Protein AF-A0A914SHS1-F1 (afdb_monomer_lite)

Structure (mmCIF, N/CA/C/O backbone):
data_AF-A0A914SHS1-F1
#
_entry.id   AF-A0A914SHS1-F1
#
loop_
_atom_site.group_PDB
_atom_site.id
_atom_site.type_symbol
_atom_site.label_atom_id
_atom_site.label_alt_id
_atom_site.label_comp_id
_atom_site.label_asym_id
_atom_site.label_entity_id
_atom_site.label_seq_id
_atom_site.pdbx_PDB_ins_code
_atom_site.Cartn_x
_atom_site.Cartn_y
_atom_site.Cartn_z
_atom_site.occupancy
_atom_site.B_iso_or_equiv
_atom_site.auth_seq_id
_atom_site.auth_comp_id
_atom_site.auth_asym_id
_atom_site.auth_atom_id
_atom_site.pdbx_PDB_model_num
ATOM 1 N N . MET A 1 1 ? -1.722 -14.598 -16.711 1.00 36.25 1 MET A N 1
ATOM 2 C CA . MET A 1 1 ? -3.102 -14.615 -16.174 1.00 36.25 1 MET A CA 1
ATOM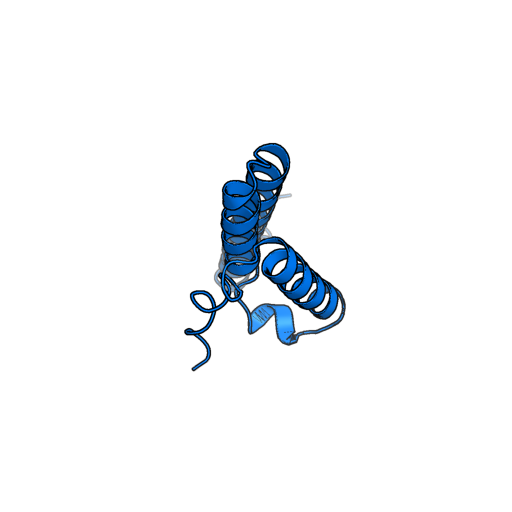 3 C C . MET A 1 1 ? -3.057 -14.596 -14.641 1.00 36.25 1 MET A C 1
ATOM 5 O O . MET A 1 1 ? -3.289 -15.614 -14.015 1.00 36.25 1 MET A O 1
ATOM 9 N N . LEU A 1 2 ? -2.717 -13.450 -14.037 1.00 33.81 2 LEU A N 1
ATOM 10 C CA . LEU A 1 2 ? -2.735 -13.221 -12.575 1.00 33.81 2 LEU A CA 1
ATOM 11 C C . LEU A 1 2 ? -3.316 -11.825 -12.263 1.00 33.81 2 LEU A C 1
ATOM 13 O O . LEU A 1 2 ? -2.845 -11.096 -11.401 1.00 33.81 2 LEU A O 1
ATOM 17 N N . LEU A 1 3 ? -4.349 -11.444 -13.018 1.00 35.69 3 LEU A N 1
ATOM 18 C CA . LEU A 1 3 ? -5.007 -10.131 -12.949 1.00 35.69 3 LEU A CA 1
ATOM 19 C C . LEU A 1 3 ? -6.180 -10.106 -11.948 1.00 35.69 3 LEU A C 1
ATOM 21 O O . LEU A 1 3 ? -6.919 -9.131 -11.864 1.00 35.69 3 LEU A O 1
ATOM 25 N N . ILE A 1 4 ? -6.404 -11.206 -11.225 1.00 37.12 4 ILE A N 1
ATOM 26 C CA . ILE A 1 4 ? -7.586 -11.410 -10.386 1.00 37.12 4 ILE A CA 1
ATOM 27 C C . ILE A 1 4 ? -7.151 -12.142 -9.119 1.00 37.12 4 ILE A C 1
ATOM 29 O O . ILE A 1 4 ? -6.907 -13.341 -9.172 1.00 37.12 4 ILE A O 1
ATOM 33 N N . LEU A 1 5 ? -7.018 -11.391 -8.018 1.00 42.41 5 LEU A N 1
ATOM 34 C CA . LEU A 1 5 ? -7.236 -11.773 -6.605 1.00 42.41 5 LEU A CA 1
ATOM 35 C C . LEU A 1 5 ? -6.731 -10.646 -5.664 1.00 42.41 5 LEU A C 1
ATOM 37 O O . LEU A 1 5 ? -6.046 -10.895 -4.679 1.00 42.41 5 LEU A O 1
ATOM 41 N N . SER A 1 6 ? -7.093 -9.386 -5.945 1.00 44.50 6 SER A N 1
ATOM 42 C CA . SER A 1 6 ? -7.101 -8.312 -4.930 1.00 44.50 6 SER A CA 1
ATOM 43 C C . SER A 1 6 ? -8.484 -7.688 -4.633 1.00 44.50 6 SER A C 1
ATOM 45 O O . SER A 1 6 ? -8.528 -6.693 -3.913 1.00 44.50 6 SER A O 1
ATOM 47 N N . PRO A 1 7 ? -9.621 -8.296 -5.037 1.00 45.38 7 PRO A N 1
ATOM 48 C CA . PRO A 1 7 ? -10.869 -8.164 -4.273 1.00 45.38 7 PRO A CA 1
ATOM 49 C C . PRO A 1 7 ? -10.958 -9.106 -3.055 1.00 45.38 7 PRO A C 1
ATOM 51 O O . PRO A 1 7 ? -11.924 -9.048 -2.307 1.00 45.38 7 PRO A O 1
ATOM 54 N N . SER A 1 8 ? -10.000 -10.020 -2.870 1.00 44.38 8 SER A N 1
ATOM 55 C CA . SER A 1 8 ? -10.149 -11.204 -2.004 1.00 44.38 8 SER A CA 1
ATOM 56 C C . SER A 1 8 ? -9.974 -10.974 -0.496 1.00 44.38 8 SER A C 1
ATOM 58 O O . SER A 1 8 ? -10.384 -11.832 0.280 1.00 44.38 8 SER A O 1
ATOM 60 N N . TYR A 1 9 ? -9.356 -9.865 -0.071 1.00 44.91 9 TYR A N 1
ATOM 61 C CA . TYR A 1 9 ? -9.036 -9.566 1.335 1.00 44.91 9 TYR A CA 1
ATOM 62 C C . TYR A 1 9 ? -9.115 -8.044 1.594 1.00 44.91 9 TYR A C 1
ATOM 64 O O . TYR A 1 9 ? -8.255 -7.317 1.099 1.00 44.91 9 TYR A O 1
ATOM 72 N N . TYR A 1 10 ? -10.035 -7.453 2.373 1.00 45.16 10 TYR A N 1
ATOM 73 C CA . TYR A 1 10 ? -11.350 -7.878 2.906 1.00 45.16 10 TYR A CA 1
ATOM 74 C C . TYR A 1 10 ? -11.455 -9.245 3.614 1.00 45.16 10 TYR A C 1
ATOM 76 O O . TYR A 1 10 ? -12.401 -9.999 3.426 1.00 45.16 10 TYR A O 1
ATOM 84 N N . SER A 1 11 ? -10.462 -9.549 4.447 1.00 45.72 11 SER A N 1
ATOM 85 C CA . SER A 1 11 ? -10.006 -10.863 4.948 1.00 45.72 11 SER A CA 1
ATOM 86 C C . SER A 1 11 ? -10.976 -11.767 5.746 1.00 45.72 11 SER A C 1
ATOM 88 O O . SER A 1 11 ? -10.561 -12.328 6.759 1.00 45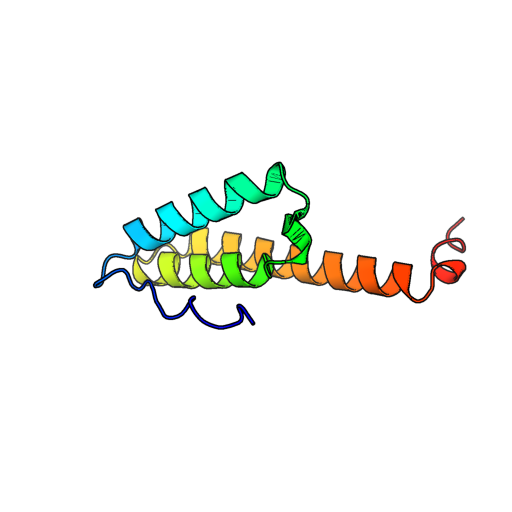.72 11 SER A O 1
ATOM 90 N N . ASN A 1 12 ? -12.242 -11.910 5.349 1.00 51.84 12 ASN A N 1
ATOM 91 C CA . ASN A 1 12 ? -13.389 -12.212 6.228 1.00 51.84 12 ASN A CA 1
ATOM 92 C C . ASN A 1 12 ? -13.766 -11.018 7.134 1.00 51.84 12 ASN A C 1
ATOM 94 O O . ASN A 1 12 ? -14.210 -11.203 8.262 1.00 51.84 12 ASN A O 1
ATOM 98 N N . GLY A 1 13 ? -13.559 -9.787 6.649 1.00 63.16 13 GLY A N 1
ATOM 99 C CA . GLY A 1 13 ? -13.869 -8.551 7.385 1.00 63.16 13 GLY A CA 1
ATOM 100 C C . GLY A 1 13 ? -12.735 -7.977 8.246 1.00 63.16 13 GLY A C 1
ATOM 101 O O . GLY A 1 13 ? -12.942 -6.958 8.893 1.00 63.16 13 GLY A O 1
ATOM 102 N N . ASP A 1 14 ? -11.537 -8.576 8.236 1.00 75.00 14 ASP A N 1
ATOM 103 C CA . ASP A 1 14 ? -10.369 -8.088 8.991 1.00 75.00 14 ASP A CA 1
ATOM 104 C C . ASP A 1 14 ? -9.387 -7.286 8.098 1.00 75.00 14 ASP A C 1
ATOM 106 O O . ASP A 1 14 ? -8.606 -7.877 7.337 1.00 75.00 14 ASP A O 1
ATOM 110 N N . PRO A 1 15 ? -9.380 -5.942 8.161 1.00 72.44 15 PRO A N 1
ATOM 111 C CA . PRO A 1 15 ? -8.443 -5.119 7.396 1.00 72.44 15 PRO A CA 1
ATOM 112 C C . PRO A 1 15 ? -7.002 -5.136 7.931 1.00 72.44 15 PRO A C 1
ATOM 114 O O . PRO A 1 15 ? -6.078 -4.894 7.154 1.00 72.44 15 PRO A O 1
ATOM 117 N N . LEU A 1 16 ? -6.767 -5.464 9.208 1.00 80.12 16 LEU A N 1
ATOM 118 C CA . LEU A 1 16 ? -5.415 -5.556 9.777 1.00 80.12 16 LEU A CA 1
ATOM 119 C C . LEU A 1 16 ? -4.671 -6.766 9.203 1.00 80.1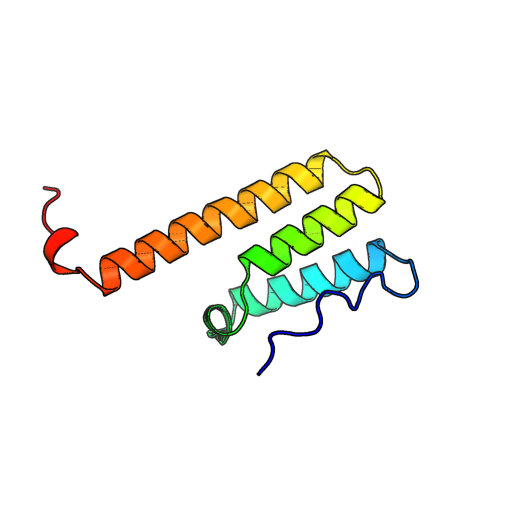2 16 LEU A C 1
ATOM 121 O O . LEU A 1 16 ? -3.503 -6.664 8.821 1.00 80.12 16 LEU A O 1
ATOM 125 N N . LYS A 1 17 ? -5.371 -7.895 9.043 1.00 79.00 17 LYS A N 1
ATOM 126 C CA . LYS A 1 17 ? -4.828 -9.084 8.373 1.00 79.00 17 LYS A CA 1
ATOM 127 C C . LYS A 1 17 ? -4.504 -8.827 6.894 1.00 79.00 17 LYS A C 1
ATOM 129 O O . LYS A 1 17 ? -3.488 -9.317 6.404 1.00 79.00 17 LYS A O 1
ATOM 134 N N . ALA A 1 18 ? -5.311 -8.014 6.202 1.00 76.12 18 ALA A N 1
ATOM 135 C CA . ALA A 1 18 ? -5.038 -7.607 4.820 1.00 76.12 18 ALA A CA 1
ATOM 136 C C . ALA A 1 18 ? -3.779 -6.731 4.720 1.00 76.12 18 ALA A C 1
ATOM 138 O O . ALA A 1 18 ? -2.960 -6.947 3.826 1.00 76.12 18 ALA A O 1
ATOM 139 N N . ILE A 1 19 ? -3.603 -5.782 5.650 1.00 80.25 19 ILE A N 1
ATOM 140 C CA . ILE A 1 19 ? -2.400 -4.942 5.737 1.00 80.25 19 ILE A CA 1
ATOM 141 C C . ILE A 1 19 ? -1.158 -5.814 5.926 1.00 80.25 19 ILE A C 1
ATOM 143 O O . ILE A 1 19 ? -0.221 -5.692 5.140 1.00 80.25 19 ILE A O 1
ATOM 147 N N . LYS A 1 20 ? -1.179 -6.744 6.892 1.00 83.12 20 LYS A N 1
ATOM 148 C CA . LYS A 1 20 ? -0.043 -7.635 7.168 1.00 83.12 20 LYS A CA 1
ATOM 149 C C . LYS A 1 20 ? 0.378 -8.441 5.933 1.00 83.12 20 LYS A C 1
ATOM 151 O O . LYS A 1 20 ? 1.538 -8.365 5.540 1.00 83.12 20 LYS A O 1
ATOM 156 N N . TYR A 1 21 ? -0.549 -9.147 5.278 1.00 78.56 21 TYR A N 1
ATOM 157 C CA . TYR A 1 21 ? -0.206 -9.920 4.075 1.00 78.56 21 TYR A CA 1
ATOM 158 C C . TYR A 1 21 ? 0.313 -9.037 2.936 1.00 78.56 21 TYR A C 1
ATOM 160 O O . TYR A 1 21 ? 1.253 -9.418 2.249 1.00 78.56 21 TYR A O 1
ATOM 168 N N . LYS A 1 22 ? -0.263 -7.846 2.724 1.00 77.69 22 LYS A N 1
ATOM 169 C CA . LYS A 1 22 ? 0.207 -6.923 1.677 1.00 77.69 22 LYS A CA 1
ATOM 170 C C . LYS A 1 22 ? 1.597 -6.345 1.989 1.00 77.69 22 LYS A C 1
ATOM 172 O O . LYS A 1 22 ? 2.356 -6.100 1.058 1.00 77.69 22 LYS A O 1
ATOM 177 N N . GLN A 1 23 ? 1.955 -6.178 3.263 1.00 81.06 23 GLN A N 1
ATOM 178 C CA . GLN A 1 23 ? 3.305 -5.790 3.690 1.00 81.06 23 GLN A CA 1
ATOM 179 C C . GLN A 1 23 ? 4.325 -6.932 3.537 1.00 81.06 23 GLN A C 1
ATOM 181 O O . GLN A 1 23 ? 5.420 -6.683 3.044 1.00 81.06 23 GLN A O 1
ATOM 186 N N . GLU A 1 24 ? 3.963 -8.173 3.883 1.00 81.06 24 GLU A N 1
ATOM 187 C CA . GLU A 1 24 ? 4.789 -9.372 3.627 1.00 81.06 24 GLU A CA 1
ATOM 188 C C . GLU A 1 24 ? 5.013 -9.602 2.125 1.00 81.06 24 GLU A C 1
ATOM 190 O O . GLU A 1 24 ? 6.099 -9.974 1.698 1.00 81.06 24 GLU A O 1
ATOM 195 N N . VAL A 1 25 ? 3.993 -9.329 1.309 1.00 76.06 25 VAL A N 1
ATOM 196 C CA . VAL A 1 25 ? 4.097 -9.294 -0.153 1.00 76.06 25 VAL A CA 1
ATOM 197 C C . VAL A 1 25 ? 5.126 -8.235 -0.567 1.00 76.06 25 VAL A C 1
ATOM 199 O O . VAL A 1 25 ? 6.087 -8.587 -1.240 1.00 76.06 25 VAL A O 1
ATOM 202 N N . LEU A 1 26 ? 5.006 -6.979 -0.115 1.00 76.94 26 LEU A N 1
ATOM 203 C CA . LEU A 1 26 ? 5.962 -5.911 -0.455 1.00 76.94 26 LEU A CA 1
ATOM 204 C C . LEU A 1 26 ? 7.424 -6.241 -0.091 1.00 76.94 26 LEU A C 1
ATOM 206 O O . LEU A 1 26 ? 8.297 -6.047 -0.934 1.00 76.94 26 LEU A O 1
ATOM 210 N N . SER A 1 27 ? 7.700 -6.794 1.096 1.00 79.25 27 SER A N 1
ATOM 211 C CA . SER A 1 27 ? 9.079 -7.094 1.530 1.00 79.25 27 SER A CA 1
ATOM 212 C C . SER A 1 27 ? 9.774 -8.211 0.734 1.00 79.25 27 SER A C 1
ATOM 214 O O . SER A 1 27 ? 11.003 -8.309 0.753 1.00 79.25 27 SER A O 1
ATOM 216 N N . LEU A 1 28 ? 9.020 -9.026 -0.013 1.00 69.94 28 LEU A N 1
ATOM 217 C CA . LEU A 1 28 ? 9.575 -10.019 -0.938 1.00 69.94 28 LEU A CA 1
ATOM 218 C C . LEU A 1 28 ? 10.032 -9.404 -2.277 1.00 69.94 28 LEU A C 1
ATOM 220 O O . LEU A 1 28 ? 10.858 -10.010 -2.963 1.00 69.94 28 LEU A O 1
ATOM 224 N N . PHE A 1 29 ? 9.552 -8.214 -2.668 1.00 70.50 29 PHE A N 1
ATOM 225 C CA . PHE A 1 29 ? 9.940 -7.592 -3.948 1.00 70.50 29 PHE A CA 1
ATOM 226 C C . PHE A 1 29 ? 11.258 -6.833 -3.890 1.00 70.50 29 PHE A C 1
ATOM 228 O O . PHE A 1 29 ? 11.973 -6.839 -4.890 1.00 70.50 29 PHE A O 1
ATOM 235 N N . ASP A 1 30 ? 11.631 -6.279 -2.733 1.00 62.41 30 ASP A N 1
ATOM 236 C CA . ASP A 1 30 ? 12.907 -5.565 -2.557 1.00 62.41 30 ASP A CA 1
ATOM 237 C C . ASP A 1 30 ? 14.138 -6.452 -2.849 1.00 62.41 30 ASP A C 1
ATOM 239 O O . ASP A 1 30 ? 15.229 -5.943 -3.091 1.00 62.41 30 ASP A O 1
ATOM 243 N N . ASN A 1 31 ? 13.962 -7.780 -2.873 1.00 55.97 31 ASN A N 1
ATOM 244 C CA . ASN A 1 31 ? 15.024 -8.767 -3.082 1.00 55.97 31 ASN A CA 1
ATOM 245 C C . ASN A 1 31 ? 14.845 -9.648 -4.338 1.00 55.97 31 ASN A C 1
ATOM 247 O O . ASN A 1 31 ? 15.622 -10.585 -4.525 1.00 55.97 31 ASN A O 1
ATOM 251 N N . THR A 1 32 ? 13.844 -9.399 -5.199 1.00 53.97 32 THR A N 1
ATOM 252 C CA . THR A 1 32 ? 13.500 -10.344 -6.284 1.00 53.97 32 THR A CA 1
ATOM 253 C C . THR A 1 32 ? 13.189 -9.655 -7.625 1.00 53.97 32 THR A C 1
ATOM 255 O O . THR A 1 32 ? 12.389 -8.720 -7.654 1.00 53.97 32 THR A O 1
ATOM 258 N N . PRO A 1 33 ? 13.669 -10.165 -8.785 1.00 56.09 33 PRO A N 1
ATOM 259 C CA . PRO A 1 33 ? 13.295 -9.651 -10.116 1.00 56.09 33 PRO A CA 1
ATOM 260 C C . PRO A 1 33 ? 11.796 -9.780 -10.476 1.00 56.09 33 PRO A C 1
ATOM 262 O O . PRO A 1 33 ? 11.374 -9.342 -11.545 1.00 56.09 33 PRO A O 1
ATOM 265 N N . LEU A 1 34 ? 10.962 -10.313 -9.574 1.00 55.12 34 LEU A N 1
ATOM 266 C CA . LEU A 1 34 ? 9.500 -10.332 -9.687 1.00 55.12 34 LEU A CA 1
ATOM 267 C C . LEU A 1 34 ? 8.845 -8.935 -9.683 1.00 55.12 34 LEU A C 1
ATOM 269 O O . LEU A 1 34 ? 7.640 -8.860 -9.926 1.00 55.12 34 LEU A O 1
ATOM 273 N N . LYS A 1 35 ? 9.596 -7.838 -9.472 1.00 55.59 35 LYS A N 1
ATOM 274 C CA . LYS A 1 35 ? 9.069 -6.455 -9.512 1.00 55.59 35 LYS A CA 1
ATOM 275 C C . LYS A 1 35 ? 8.302 -6.102 -10.799 1.00 55.59 35 LYS A C 1
ATOM 277 O O . LYS A 1 35 ? 7.465 -5.211 -10.776 1.00 55.59 35 LYS A O 1
ATOM 282 N N . TYR A 1 36 ? 8.564 -6.814 -11.899 1.00 56.38 36 TYR A N 1
ATOM 283 C CA . TYR A 1 36 ? 7.892 -6.641 -13.195 1.00 56.38 36 TYR A CA 1
ATOM 284 C C . TYR A 1 36 ? 6.653 -7.534 -13.396 1.00 56.38 36 TYR A C 1
ATOM 286 O O . TYR A 1 36 ? 5.892 -7.329 -14.337 1.00 56.38 36 TYR A O 1
ATOM 294 N N . VAL A 1 37 ? 6.442 -8.544 -12.544 1.00 57.38 37 VAL A N 1
ATOM 295 C CA . VAL A 1 37 ? 5.314 -9.495 -12.651 1.00 57.38 37 VAL A CA 1
ATOM 296 C C . VAL A 1 37 ? 4.084 -8.998 -11.884 1.00 57.38 37 VAL A C 1
ATOM 298 O O . VAL A 1 37 ? 2.958 -9.392 -12.188 1.00 57.38 37 VAL A O 1
ATOM 301 N N . ILE A 1 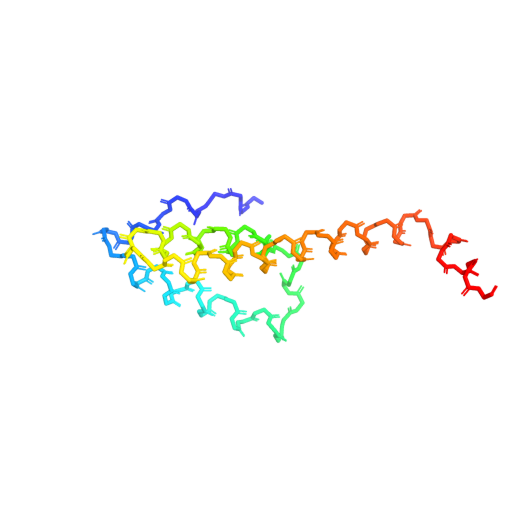38 ? 4.285 -8.133 -10.887 1.00 64.25 38 ILE A N 1
ATOM 302 C CA . ILE A 1 38 ? 3.238 -7.630 -9.997 1.00 64.25 38 ILE A CA 1
ATOM 303 C C . ILE A 1 38 ? 3.177 -6.108 -10.088 1.00 64.25 38 ILE A C 1
ATOM 305 O O . ILE A 1 38 ? 4.188 -5.427 -9.952 1.00 64.25 38 ILE A O 1
ATOM 309 N N . ASN A 1 39 ? 1.971 -5.571 -10.289 1.00 76.75 39 ASN A N 1
ATOM 310 C CA . ASN A 1 39 ? 1.734 -4.131 -10.333 1.00 76.75 39 ASN A CA 1
ATOM 311 C C . ASN A 1 39 ? 1.835 -3.538 -8.914 1.00 76.75 39 ASN A C 1
ATOM 313 O O . ASN A 1 39 ? 0.832 -3.393 -8.212 1.00 76.75 39 ASN A O 1
ATOM 317 N N . ILE A 1 40 ? 3.061 -3.241 -8.469 1.00 79.56 40 ILE A N 1
ATOM 318 C CA . ILE A 1 40 ? 3.356 -2.704 -7.131 1.00 79.56 40 ILE A CA 1
ATOM 319 C C . ILE A 1 40 ? 2.519 -1.444 -6.806 1.00 79.56 40 ILE A C 1
ATOM 321 O O . ILE A 1 40 ? 1.966 -1.391 -5.703 1.00 79.56 40 ILE A O 1
ATOM 325 N N . PRO A 1 41 ? 2.318 -0.469 -7.721 1.00 83.19 41 PRO A N 1
ATOM 326 C CA . PRO A 1 41 ? 1.355 0.614 -7.520 1.00 83.19 41 PRO A CA 1
ATOM 327 C C . PRO A 1 41 ? -0.037 0.175 -7.052 1.00 83.19 41 PRO A C 1
ATOM 329 O O . PRO A 1 41 ? -0.595 0.775 -6.133 1.00 83.19 41 PRO A O 1
ATOM 332 N N . ASP A 1 42 ? -0.596 -0.892 -7.625 1.00 81.44 42 ASP A N 1
ATOM 333 C CA . ASP A 1 42 ? -1.919 -1.380 -7.232 1.00 81.44 42 ASP A CA 1
ATOM 334 C C . ASP A 1 42 ? -1.885 -2.043 -5.848 1.00 81.44 42 ASP A C 1
ATOM 336 O O . ASP A 1 42 ? -2.854 -1.937 -5.095 1.00 81.44 42 ASP A O 1
ATOM 340 N N . VAL A 1 43 ? -0.772 -2.673 -5.449 1.00 82.12 43 VAL A N 1
ATOM 341 C CA . VAL A 1 43 ? -0.592 -3.181 -4.073 1.00 82.12 43 VAL A CA 1
ATOM 342 C C . VAL A 1 43 ? -0.702 -2.032 -3.064 1.00 82.12 43 VAL A C 1
ATOM 344 O O . VAL A 1 43 ? -1.423 -2.163 -2.070 1.00 82.12 43 VAL A O 1
ATOM 347 N N . TYR A 1 44 ? -0.080 -0.886 -3.359 1.00 86.31 44 TYR A N 1
ATOM 348 C CA . TYR A 1 44 ? -0.169 0.324 -2.539 1.00 86.31 44 TYR A CA 1
ATOM 349 C C . TYR A 1 44 ? -1.578 0.943 -2.519 1.00 86.31 44 TYR A C 1
ATOM 351 O O . TYR A 1 44 ? -2.078 1.255 -1.438 1.00 86.31 44 TYR A O 1
ATOM 359 N N . VAL A 1 45 ? -2.279 1.049 -3.657 1.00 85.31 45 VAL A N 1
ATOM 360 C CA . VAL A 1 45 ? -3.687 1.515 -3.678 1.00 85.31 45 VAL A CA 1
ATOM 361 C C . VAL A 1 45 ? -4.580 0.616 -2.813 1.00 85.31 45 VAL A C 1
ATOM 363 O O . VAL A 1 45 ? -5.395 1.100 -2.029 1.00 85.31 45 VAL A O 1
ATOM 366 N N . ASN A 1 46 ? -4.389 -0.703 -2.881 1.00 82.44 46 ASN A N 1
ATOM 367 C CA . ASN A 1 46 ? -5.150 -1.635 -2.054 1.00 82.44 46 ASN A CA 1
ATOM 368 C C . ASN A 1 46 ? -4.808 -1.521 -0.555 1.00 82.44 46 ASN A C 1
ATOM 370 O O . ASN A 1 46 ? -5.706 -1.655 0.274 1.00 82.44 46 ASN A O 1
ATOM 374 N N . LEU A 1 47 ? -3.553 -1.233 -0.187 1.00 84.81 47 LEU A N 1
ATOM 375 C CA . LEU A 1 47 ? -3.194 -0.890 1.197 1.00 84.81 47 LEU A CA 1
ATOM 376 C C . LEU A 1 47 ? -3.894 0.393 1.660 1.00 84.81 47 LEU A C 1
ATOM 378 O O . LEU A 1 47 ? -4.414 0.424 2.774 1.00 84.81 47 LEU A O 1
ATOM 382 N N . ALA A 1 48 ? -3.975 1.421 0.808 1.00 85.00 48 ALA A N 1
ATOM 383 C CA . ALA A 1 48 ? -4.706 2.648 1.116 1.00 85.00 48 ALA A CA 1
ATOM 384 C C . ALA A 1 48 ? -6.185 2.361 1.438 1.00 85.00 48 ALA A C 1
ATOM 386 O O . ALA A 1 48 ? -6.705 2.873 2.426 1.00 85.00 48 ALA A O 1
ATOM 387 N N . HIS A 1 49 ? -6.852 1.481 0.682 1.00 83.06 49 HIS A N 1
ATOM 388 C CA . HIS A 1 49 ? -8.229 1.064 0.987 1.00 83.06 49 HIS A CA 1
ATOM 389 C C . HIS A 1 49 ? -8.345 0.340 2.343 1.00 83.06 49 HIS A C 1
ATOM 391 O O . HIS A 1 49 ? -9.284 0.600 3.098 1.00 83.06 49 HIS A O 1
ATOM 397 N N . CYS A 1 50 ? -7.380 -0.515 2.704 1.00 82.88 50 C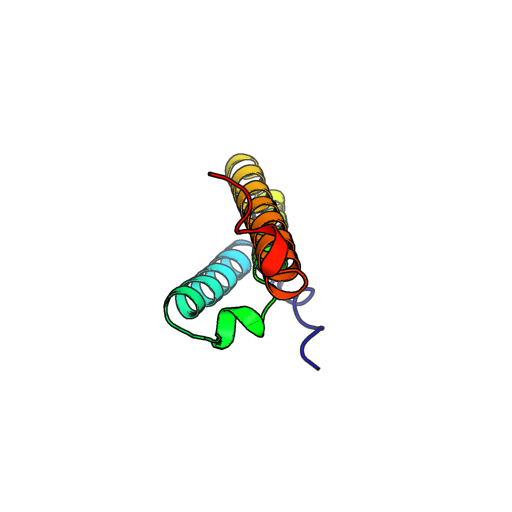YS A N 1
ATOM 398 C CA . CYS A 1 50 ? -7.354 -1.145 4.027 1.00 82.88 50 CYS A CA 1
ATOM 399 C C . CYS A 1 50 ? -7.171 -0.109 5.151 1.00 82.88 50 CYS A C 1
ATOM 401 O O . CYS A 1 50 ? -7.915 -0.135 6.131 1.00 82.88 50 CYS A O 1
ATOM 403 N N . TYR A 1 51 ? -6.248 0.846 4.997 1.00 83.75 51 TYR A N 1
ATOM 404 C CA . TYR A 1 51 ? -6.053 1.924 5.973 1.00 83.75 51 TYR A CA 1
ATOM 405 C C . TYR A 1 51 ? -7.270 2.850 6.095 1.00 83.75 51 TYR A C 1
ATOM 407 O O . TYR A 1 51 ? -7.602 3.267 7.204 1.00 83.75 51 TYR A O 1
ATOM 415 N N . LEU A 1 52 ? -7.982 3.110 4.994 1.00 84.00 52 LEU A N 1
ATOM 416 C CA . LEU A 1 52 ? -9.232 3.870 5.001 1.00 84.00 52 LEU A CA 1
ATOM 417 C C . LEU A 1 52 ? -10.316 3.159 5.824 1.00 84.00 52 LEU A C 1
ATOM 419 O O . LEU A 1 52 ? -10.995 3.804 6.617 1.00 84.00 52 LEU A O 1
ATOM 423 N N . SER A 1 53 ? -10.431 1.831 5.698 1.00 82.69 53 SER A N 1
ATOM 424 C CA . SER A 1 53 ? -11.425 1.040 6.444 1.00 82.69 53 SER A CA 1
ATOM 425 C C . SER A 1 53 ? -11.210 1.014 7.965 1.00 82.69 53 SER A C 1
ATOM 427 O O . SER A 1 53 ? -12.160 0.767 8.702 1.00 82.69 53 SER A O 1
ATOM 429 N N . ILE A 1 54 ? -9.997 1.327 8.442 1.00 85.19 54 ILE A N 1
ATOM 430 C CA . ILE A 1 54 ? -9.682 1.520 9.872 1.00 85.19 54 ILE A CA 1
ATOM 431 C C . ILE A 1 54 ? -9.539 3.002 10.263 1.00 85.19 54 ILE A C 1
ATOM 433 O O . ILE A 1 54 ? -9.031 3.311 11.338 1.00 85.19 54 ILE A O 1
ATOM 437 N N . GLY A 1 55 ? -9.936 3.934 9.389 1.00 85.75 55 GLY A N 1
ATOM 438 C CA . GLY A 1 55 ? -9.880 5.378 9.642 1.00 85.75 55 GLY A CA 1
ATOM 439 C C . GLY A 1 55 ? -8.474 5.997 9.663 1.00 85.75 55 GLY A C 1
ATOM 440 O O . GLY A 1 55 ? -8.331 7.168 10.015 1.00 85.75 55 GLY A O 1
ATOM 441 N N . ASN A 1 56 ? -7.422 5.268 9.275 1.00 90.00 56 ASN A N 1
ATOM 442 C CA . ASN A 1 56 ? -6.044 5.765 9.316 1.00 90.00 56 ASN A CA 1
ATOM 443 C C . ASN A 1 56 ? -5.699 6.599 8.068 1.00 90.00 56 ASN A C 1
ATOM 445 O O . ASN A 1 56 ? -4.964 6.172 7.177 1.00 90.00 56 ASN A O 1
ATOM 449 N N . ILE A 1 57 ? -6.226 7.825 8.022 1.00 88.75 57 ILE A N 1
ATOM 450 C CA . ILE A 1 57 ? -6.056 8.765 6.900 1.00 88.75 57 ILE A CA 1
ATOM 451 C C . ILE A 1 57 ? -4.583 9.152 6.655 1.00 88.75 57 ILE A C 1
ATOM 453 O O . ILE A 1 57 ? -4.219 9.484 5.526 1.00 88.75 57 ILE A O 1
ATOM 457 N N . GLY A 1 58 ? -3.721 9.085 7.677 1.00 91.38 58 GLY A N 1
ATOM 458 C CA . GLY A 1 58 ? -2.279 9.312 7.522 1.00 91.38 58 GLY A CA 1
ATOM 459 C C . GLY A 1 58 ? -1.648 8.276 6.592 1.00 91.38 58 GLY A C 1
ATOM 460 O O . GLY A 1 58 ? -1.083 8.632 5.558 1.00 91.38 58 GLY A O 1
ATOM 461 N N . MET A 1 59 ? -1.855 6.993 6.898 1.00 86.44 59 MET A N 1
ATOM 462 C CA . MET A 1 59 ? -1.365 5.893 6.065 1.00 86.44 59 MET A CA 1
ATOM 463 C C . MET A 1 59 ? -2.046 5.847 4.689 1.00 86.44 59 MET A C 1
ATOM 465 O O . MET A 1 59 ? -1.388 5.520 3.707 1.00 86.44 59 MET A O 1
ATOM 469 N N . VAL A 1 60 ? -3.328 6.229 4.571 1.00 85.62 60 VAL A N 1
ATOM 470 C CA . VAL A 1 60 ? -3.996 6.378 3.257 1.00 85.62 60 VAL A CA 1
ATOM 471 C C . VAL A 1 60 ? -3.193 7.309 2.344 1.00 85.62 60 VAL A C 1
ATOM 473 O O . VAL A 1 60 ? -2.883 6.939 1.213 1.00 85.62 60 VAL A O 1
ATOM 476 N N . LYS A 1 61 ? -2.822 8.500 2.836 1.00 89.12 61 LYS A N 1
ATOM 477 C CA . LYS A 1 61 ? -2.048 9.483 2.060 1.00 89.12 61 LYS A CA 1
ATOM 478 C C . LYS A 1 61 ? -0.678 8.939 1.661 1.00 89.12 61 LYS A C 1
ATOM 480 O O . LYS A 1 61 ? -0.315 9.046 0.493 1.00 89.12 61 LYS A O 1
ATOM 485 N N . GLU A 1 62 ? 0.040 8.318 2.596 1.00 91.19 62 GLU A N 1
ATOM 486 C CA . GLU A 1 62 ? 1.366 7.743 2.341 1.00 91.19 62 GLU A CA 1
ATOM 487 C C . GLU A 1 62 ? 1.323 6.652 1.256 1.00 91.19 62 GLU A C 1
ATOM 489 O O . GLU A 1 62 ? 2.133 6.655 0.328 1.00 91.19 62 GLU A O 1
ATOM 494 N N . MET A 1 63 ? 0.354 5.733 1.328 1.00 90.44 63 MET A N 1
ATOM 495 C CA . MET A 1 63 ? 0.232 4.648 0.351 1.00 90.44 63 MET A CA 1
ATOM 496 C C . MET A 1 63 ? -0.150 5.171 -1.041 1.00 90.44 63 MET A C 1
ATOM 498 O O . MET A 1 63 ? 0.412 4.718 -2.037 1.00 90.44 63 MET A O 1
ATOM 502 N N . ILE A 1 64 ? -1.041 6.166 -1.134 1.00 87.00 64 ILE A N 1
ATOM 503 C CA . ILE A 1 64 ? -1.373 6.815 -2.414 1.00 87.00 64 ILE A CA 1
ATOM 504 C C . ILE A 1 64 ? -0.161 7.560 -2.995 1.00 87.00 64 ILE A C 1
ATOM 506 O O . ILE A 1 64 ? 0.082 7.473 -4.197 1.00 87.00 64 ILE A O 1
ATOM 510 N N . GLN A 1 65 ? 0.643 8.236 -2.168 1.00 89.69 65 GLN A N 1
ATOM 511 C CA . GLN A 1 65 ? 1.883 8.879 -2.619 1.00 89.69 65 GLN A CA 1
ATOM 512 C C . GLN A 1 65 ? 2.888 7.860 -3.177 1.00 89.69 65 GLN A C 1
ATOM 514 O O . GLN A 1 65 ? 3.415 8.074 -4.269 1.00 89.69 65 GLN A O 1
ATOM 519 N N . LYS A 1 66 ? 3.100 6.726 -2.492 1.00 87.06 66 LYS A N 1
ATOM 520 C CA . LYS A 1 66 ? 3.971 5.636 -2.973 1.00 87.06 66 LYS A CA 1
ATOM 521 C C . LYS A 1 66 ? 3.474 5.023 -4.286 1.00 87.06 66 LYS A C 1
ATOM 523 O O . LYS A 1 66 ? 4.277 4.807 -5.191 1.00 87.06 66 LYS A O 1
ATOM 528 N N . ALA A 1 67 ? 2.164 4.800 -4.423 1.00 86.75 67 ALA A N 1
ATOM 529 C CA . ALA A 1 67 ? 1.567 4.304 -5.664 1.00 86.75 67 ALA A CA 1
ATOM 530 C C . ALA A 1 67 ? 1.812 5.255 -6.850 1.00 86.75 67 ALA A C 1
ATOM 532 O O . ALA A 1 67 ? 2.231 4.813 -7.920 1.00 86.75 67 ALA A O 1
ATOM 533 N N . SER A 1 68 ? 1.578 6.556 -6.654 1.00 84.44 68 SER A N 1
ATOM 534 C CA . SER A 1 68 ? 1.756 7.576 -7.694 1.00 84.44 68 SER A CA 1
ATOM 535 C C . SER A 1 68 ? 3.220 7.775 -8.082 1.00 84.44 68 SER A C 1
ATOM 537 O O . SER A 1 68 ? 3.517 7.856 -9.271 1.00 84.44 68 SER A O 1
ATOM 539 N N . ALA A 1 69 ? 4.135 7.800 -7.106 1.00 84.44 69 ALA A N 1
ATOM 540 C CA . ALA A 1 69 ? 5.570 7.907 -7.367 1.00 84.44 69 ALA A CA 1
ATOM 541 C C . ALA A 1 69 ? 6.072 6.736 -8.224 1.00 84.44 69 ALA A C 1
ATOM 543 O O . ALA A 1 69 ? 6.776 6.951 -9.205 1.00 84.44 69 ALA A O 1
ATOM 544 N N . LEU A 1 70 ? 5.650 5.506 -7.910 1.00 79.81 70 LEU A N 1
ATOM 545 C CA . LEU A 1 70 ? 6.035 4.332 -8.692 1.00 79.81 70 LEU A CA 1
ATOM 546 C C . LEU A 1 70 ? 5.453 4.334 -10.107 1.00 79.81 70 LEU A C 1
ATOM 548 O O . LEU A 1 70 ? 6.185 3.978 -11.022 1.00 79.81 70 LEU A O 1
ATOM 552 N N . ARG A 1 71 ? 4.198 4.767 -10.307 1.00 80.06 71 ARG A N 1
ATOM 553 C CA . ARG A 1 71 ? 3.619 4.912 -11.659 1.00 80.06 71 ARG A CA 1
ATOM 554 C C . ARG A 1 71 ? 4.415 5.907 -12.502 1.00 80.06 71 ARG A C 1
ATOM 556 O O . ARG A 1 71 ? 4.809 5.579 -13.613 1.00 80.06 71 ARG 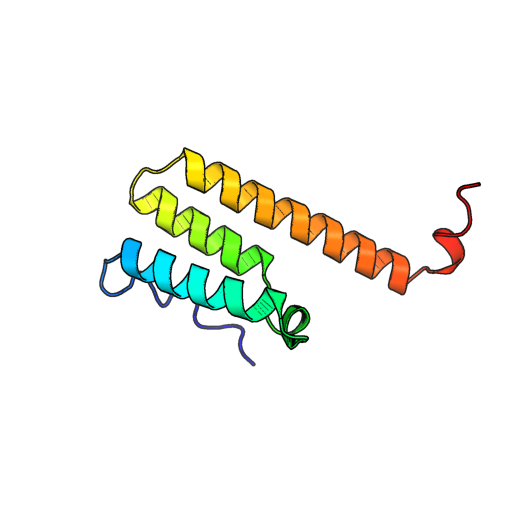A O 1
ATOM 563 N N . PHE A 1 72 ? 4.737 7.068 -11.933 1.00 74.50 72 PHE A N 1
ATOM 564 C CA . PHE A 1 72 ? 5.561 8.075 -12.602 1.00 74.50 72 PHE A CA 1
ATOM 565 C C . PHE A 1 72 ? 6.957 7.539 -12.964 1.00 74.50 72 PHE A C 1
ATOM 567 O O . PHE A 1 72 ? 7.418 7.731 -14.090 1.00 74.50 72 PHE A O 1
ATOM 574 N N . CYS A 1 73 ? 7.610 6.808 -12.052 1.00 69.12 73 CYS A N 1
ATOM 575 C CA . CYS A 1 73 ? 8.888 6.158 -12.344 1.00 69.12 73 CYS A CA 1
ATOM 576 C C . CYS A 1 73 ? 8.763 5.090 -13.441 1.00 69.12 73 CYS A C 1
ATOM 578 O O . CYS A 1 73 ? 9.596 5.079 -14.339 1.00 69.12 73 CYS A O 1
ATOM 580 N N . THR A 1 74 ? 7.737 4.228 -13.428 1.00 66.56 74 THR A N 1
ATOM 581 C CA . THR A 1 74 ? 7.562 3.208 -14.479 1.00 66.56 74 THR A CA 1
ATOM 582 C C . THR A 1 74 ? 7.239 3.812 -15.839 1.00 66.56 74 THR A C 1
ATOM 584 O O . THR A 1 74 ? 7.740 3.313 -16.841 1.00 66.56 74 THR A O 1
ATOM 587 N N . ASP A 1 75 ? 6.457 4.892 -15.887 1.00 71.00 75 ASP A N 1
ATOM 588 C CA . ASP A 1 75 ? 6.155 5.598 -17.135 1.00 71.00 75 ASP A CA 1
ATOM 589 C C . ASP A 1 75 ? 7.424 6.261 -17.701 1.00 71.00 75 ASP A C 1
ATOM 591 O O . ASP A 1 75 ? 7.661 6.212 -18.907 1.00 71.00 75 ASP A O 1
ATOM 595 N N . THR A 1 76 ? 8.288 6.798 -16.828 1.00 67.44 76 THR A N 1
ATOM 596 C CA . THR A 1 76 ? 9.595 7.369 -17.202 1.00 67.44 76 THR A CA 1
ATOM 597 C C . THR A 1 76 ? 10.585 6.288 -17.658 1.00 67.44 76 THR A C 1
ATOM 599 O O . THR A 1 76 ? 11.163 6.408 -18.732 1.00 67.44 76 THR A O 1
ATOM 602 N N . GLU A 1 77 ? 10.741 5.188 -16.908 1.00 67.00 77 GLU A N 1
ATOM 603 C CA . GLU A 1 77 ? 11.578 4.041 -17.310 1.00 67.00 77 GLU A CA 1
ATOM 604 C C . GLU A 1 77 ? 11.113 3.458 -18.657 1.00 67.00 77 GLU A C 1
ATOM 606 O O . GLU A 1 77 ? 11.934 3.134 -19.515 1.00 67.00 77 GLU A O 1
ATOM 611 N N . HIS A 1 78 ? 9.798 3.350 -18.874 1.00 64.12 78 HIS A N 1
ATOM 612 C CA . HIS A 1 78 ? 9.228 2.864 -20.129 1.00 64.12 78 HIS A CA 1
ATOM 613 C C . HIS A 1 78 ? 9.460 3.839 -21.292 1.00 64.12 78 HIS A C 1
ATOM 615 O O . HIS A 1 78 ? 9.799 3.401 -22.391 1.00 64.12 78 HIS A O 1
ATOM 621 N N . PHE A 1 79 ? 9.338 5.149 -21.054 1.00 66.50 79 PHE A N 1
ATOM 622 C CA . PHE A 1 79 ? 9.662 6.178 -22.041 1.00 66.50 79 PHE A CA 1
ATOM 623 C C . PHE A 1 79 ? 11.145 6.130 -22.441 1.00 66.50 79 PHE A C 1
ATOM 625 O O . PHE A 1 79 ? 11.446 6.060 -23.631 1.00 66.50 79 PHE A O 1
ATOM 632 N N . ASN A 1 80 ? 12.065 6.064 -21.474 1.00 71.06 80 ASN A N 1
ATOM 633 C CA . ASN A 1 80 ? 13.507 6.010 -21.739 1.00 71.06 80 ASN A CA 1
ATOM 634 C C . ASN A 1 80 ? 13.921 4.702 -22.447 1.00 71.06 80 ASN A C 1
ATOM 636 O O . ASN A 1 80 ? 14.852 4.708 -23.247 1.00 71.06 80 ASN A O 1
ATOM 640 N N . LEU A 1 81 ? 13.209 3.590 -22.218 1.00 67.94 81 LEU A N 1
ATOM 641 C CA . LEU A 1 81 ? 13.398 2.338 -22.968 1.00 67.94 81 LEU A CA 1
ATOM 642 C C . LEU A 1 81 ? 12.901 2.408 -24.421 1.00 67.94 81 LEU A C 1
ATOM 644 O O . LEU A 1 81 ? 13.446 1.711 -25.276 1.00 67.94 81 LEU A O 1
ATOM 648 N N . LEU A 1 82 ? 11.863 3.202 -24.703 1.00 68.19 82 LEU A N 1
ATOM 649 C CA . LEU A 1 82 ? 11.316 3.383 -26.053 1.00 68.19 82 LEU A CA 1
ATOM 650 C C . LEU A 1 82 ? 12.057 4.452 -26.868 1.00 68.19 82 LEU A C 1
ATOM 652 O O . LEU A 1 82 ? 12.073 4.357 -28.093 1.00 68.19 82 LEU A O 1
ATOM 656 N N . TYR A 1 83 ? 12.657 5.442 -26.203 1.00 71.00 83 TYR A N 1
ATOM 657 C CA . TYR A 1 83 ? 13.339 6.580 -26.830 1.00 71.00 83 TYR A CA 1
ATOM 658 C C . TYR A 1 83 ? 14.723 6.857 -26.198 1.00 71.00 83 TYR A C 1
ATOM 660 O O . TYR A 1 83 ? 14.969 7.972 -25.723 1.00 71.00 83 TYR A O 1
ATOM 668 N N . PRO A 1 84 ? 15.647 5.875 -26.165 1.00 66.94 84 PRO A N 1
ATOM 669 C CA . PRO A 1 84 ? 16.920 6.001 -25.449 1.00 66.94 84 PRO A CA 1
ATOM 670 C C . PRO A 1 84 ? 17.817 7.130 -25.987 1.00 66.94 84 PRO A C 1
ATOM 672 O O . PRO A 1 84 ? 18.575 7.734 -25.231 1.00 66.94 84 PRO A O 1
ATOM 675 N N . GLU A 1 85 ? 17.701 7.482 -27.270 1.00 75.50 85 GLU A N 1
ATOM 676 C CA . GLU A 1 85 ? 18.394 8.623 -27.884 1.00 75.50 85 GLU A CA 1
ATOM 677 C C . GLU A 1 85 ? 17.932 10.016 -27.401 1.00 75.50 85 GLU A C 1
ATOM 679 O O . GLU A 1 85 ? 18.596 11.010 -27.708 1.00 75.50 85 GLU A O 1
ATOM 684 N N . LEU A 1 86 ? 16.820 10.125 -26.660 1.00 62.47 86 LEU A N 1
ATOM 685 C CA . LEU A 1 86 ? 16.353 11.401 -26.094 1.00 62.47 86 LEU A CA 1
ATOM 686 C C . LEU A 1 86 ? 16.925 11.688 -24.697 1.00 62.47 86 LEU A C 1
ATOM 688 O O . LEU A 1 86 ? 17.074 12.855 -24.342 1.00 62.47 86 LEU A O 1
ATOM 692 N N . ASP A 1 87 ? 17.297 10.651 -23.943 1.00 54.41 87 ASP A N 1
ATOM 693 C CA . ASP A 1 87 ? 17.837 10.768 -22.576 1.00 54.41 87 ASP A CA 1
ATOM 694 C C . ASP A 1 87 ? 19.264 11.365 -22.570 1.00 54.41 87 ASP A C 1
ATOM 696 O O . ASP A 1 87 ? 19.686 12.021 -21.623 1.00 54.41 87 ASP A O 1
ATOM 700 N N . GLN A 1 88 ? 20.004 11.214 -23.677 1.00 52.91 88 GLN A N 1
ATOM 701 C CA . GLN A 1 88 ? 21.393 11.680 -23.837 1.00 52.91 88 GLN A CA 1
ATOM 702 C C . GLN A 1 88 ? 21.544 13.167 -24.224 1.00 52.91 88 GLN A C 1
ATOM 704 O O . GLN A 1 88 ? 22.634 13.589 -24.605 1.00 52.91 88 GLN A O 1
ATOM 709 N N . LYS A 1 89 ? 20.473 13.972 -24.190 1.00 46.84 89 LYS A N 1
ATOM 710 C CA . LYS A 1 89 ? 20.487 15.379 -24.654 1.00 46.84 89 LYS A CA 1
ATOM 711 C C . LYS A 1 89 ? 20.368 16.436 -23.552 1.00 46.84 89 LYS A C 1
ATOM 713 O O . LYS A 1 89 ? 20.000 17.573 -23.841 1.00 46.84 89 LYS A O 1
ATOM 718 N N . ILE A 1 90 ? 20.696 16.075 -22.314 1.00 50.12 90 ILE A N 1
ATOM 719 C CA . ILE A 1 90 ? 20.772 17.006 -21.181 1.00 50.12 90 ILE A CA 1
ATOM 720 C C . ILE A 1 90 ? 22.216 17.050 -20.647 1.00 50.12 90 ILE A C 1
ATOM 722 O O . ILE A 1 90 ? 22.512 16.517 -19.580 1.00 50.12 90 ILE A O 1
ATOM 726 N N . GLU A 1 91 ? 23.091 17.708 -21.413 1.00 40.78 91 GLU A N 1
ATOM 727 C CA . GLU A 1 91 ? 24.345 18.339 -20.957 1.00 40.78 91 GLU A CA 1
ATOM 728 C C . GLU A 1 91 ? 24.332 19.823 -21.364 1.00 40.78 91 GLU A C 1
ATOM 730 O O . GLU A 1 91 ? 23.883 20.111 -22.501 1.00 40.78 91 GLU A O 1
#

Secondary structure (DSSP, 8-state):
-----SSS-STTS-HHHHHHHHHHHHHHHTTSGGGGTS-HHHHHHHHHHHHHHTT-HHHHHHHHHHHHHHHHHHHHHHHHHH-HHHHTT--

Radius of gyration: 16.01 Å; chains: 1; bounding box: 38×33×38 Å

pLDDT: mean 70.39, std 15.74, range [33.81, 91.38]

Foldseek 3Di:
DPPDDLVPPVPVVDLVVVLVVLVVVVVVVVPDPCPVVDLNLVSLCSNLVSCVSVVNVVSNVVSNVVSVVVVVVVVVVVVCVVCVVVVPPDD

Sequence (91 aa):
MLLILSPSYYSNGDPLKAIKYKQEVLSLFDNTPLKYVINIPDVYVNLAHCYLSIGNIGMVKEMIQKASALRFCTDTEHFNLLYPELDQKIE